Protein AF-A0A2S5N5L9-F1 (afdb_monomer_lite)

Structure (mmCIF, N/CA/C/O backbone):
data_AF-A0A2S5N5L9-F1
#
_entry.id   AF-A0A2S5N5L9-F1
#
loop_
_atom_site.group_PDB
_atom_site.id
_atom_site.type_symbol
_atom_site.label_atom_id
_atom_site.label_alt_id
_atom_site.lab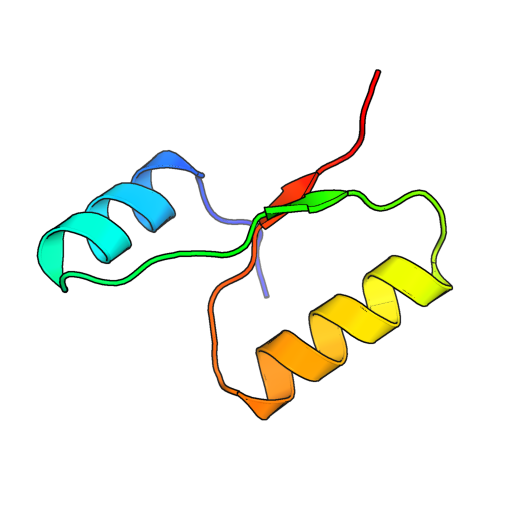el_comp_id
_atom_site.label_asym_id
_atom_site.label_entity_id
_atom_site.label_seq_id
_atom_site.pdbx_PDB_ins_code
_atom_site.Cartn_x
_atom_site.Cartn_y
_atom_site.Cartn_z
_atom_site.occupancy
_atom_site.B_iso_or_equiv
_atom_site.auth_seq_id
_atom_site.auth_comp_id
_atom_site.auth_asym_id
_atom_site.auth_atom_id
_atom_site.pdbx_PDB_model_num
ATOM 1 N N . MET A 1 1 ? -4.955 12.423 -8.508 1.00 62.88 1 MET A N 1
ATOM 2 C CA . MET A 1 1 ? -4.797 12.195 -7.054 1.00 62.88 1 MET A CA 1
ATOM 3 C C . MET A 1 1 ? -3.478 12.786 -6.597 1.00 62.88 1 MET A C 1
ATOM 5 O O . MET A 1 1 ? -2.530 12.760 -7.371 1.00 62.88 1 MET A O 1
ATOM 9 N N . ALA A 1 2 ? -3.430 13.338 -5.387 1.00 83.00 2 ALA A N 1
ATOM 10 C CA . ALA A 1 2 ? -2.188 13.805 -4.778 1.00 83.00 2 ALA A CA 1
ATOM 11 C C . ALA A 1 2 ? -1.561 12.685 -3.938 1.00 83.00 2 ALA A C 1
ATOM 13 O O . ALA A 1 2 ? -2.279 11.835 -3.410 1.00 83.00 2 ALA A O 1
ATOM 14 N N . LEU A 1 3 ? -0.234 12.698 -3.805 1.00 91.81 3 LEU A N 1
ATOM 15 C CA . LEU A 1 3 ? 0.444 11.879 -2.804 1.00 91.81 3 LEU A CA 1
ATOM 16 C C . LEU A 1 3 ? 0.029 12.353 -1.407 1.00 91.81 3 LEU A C 1
ATOM 18 O O . LEU A 1 3 ? -0.081 13.554 -1.161 1.00 91.81 3 LEU A O 1
ATOM 22 N N . VAL A 1 4 ? -0.189 11.403 -0.505 1.00 93.94 4 VAL A N 1
ATOM 23 C CA . VAL A 1 4 ? -0.541 11.657 0.896 1.00 93.94 4 VAL A CA 1
ATOM 24 C C . VAL A 1 4 ? 0.577 11.179 1.812 1.00 93.94 4 VAL A C 1
ATOM 26 O O . VAL A 1 4 ? 1.405 10.351 1.427 1.00 93.94 4 VAL A O 1
ATOM 29 N N . SER A 1 5 ? 0.621 11.710 3.033 1.00 96.62 5 SER A N 1
ATOM 30 C CA . SER A 1 5 ? 1.620 11.269 4.007 1.00 96.62 5 SER A CA 1
ATOM 31 C C . SER A 1 5 ? 1.329 9.845 4.488 1.00 96.62 5 SER A C 1
ATOM 33 O O . SER A 1 5 ? 0.175 9.485 4.725 1.00 96.62 5 SER A O 1
ATOM 35 N N . LEU A 1 6 ? 2.384 9.051 4.697 1.00 97.12 6 LEU A N 1
ATOM 36 C CA . LEU A 1 6 ? 2.252 7.698 5.242 1.00 97.12 6 LEU A CA 1
ATOM 37 C C . LEU A 1 6 ? 1.568 7.708 6.616 1.00 97.12 6 LEU A C 1
ATOM 39 O O . LEU A 1 6 ? 0.727 6.862 6.889 1.00 97.12 6 LEU A O 1
ATOM 43 N N . ARG A 1 7 ? 1.891 8.694 7.460 1.00 97.62 7 ARG A N 1
ATOM 44 C CA . ARG A 1 7 ? 1.298 8.824 8.793 1.00 97.62 7 ARG A CA 1
ATOM 45 C C . ARG A 1 7 ? -0.216 9.002 8.731 1.00 97.62 7 ARG A C 1
ATOM 47 O O . ARG A 1 7 ? -0.919 8.244 9.376 1.00 97.62 7 ARG A O 1
ATOM 54 N N . GLN A 1 8 ? -0.709 9.933 7.913 1.00 96.69 8 GLN A N 1
ATOM 55 C CA . GLN A 1 8 ? -2.152 10.132 7.740 1.00 96.69 8 GLN A CA 1
ATOM 56 C C . GLN A 1 8 ? -2.850 8.836 7.309 1.00 96.69 8 GLN A C 1
ATOM 58 O O . GLN A 1 8 ? -3.934 8.522 7.791 1.00 96.69 8 GLN A O 1
ATOM 63 N N . LEU A 1 9 ? -2.219 8.089 6.402 1.00 96.38 9 LEU A N 1
ATOM 64 C CA . LEU A 1 9 ? -2.756 6.840 5.885 1.00 96.38 9 LEU A CA 1
ATOM 65 C C . LEU A 1 9 ? -2.841 5.751 6.969 1.00 96.38 9 LEU A C 1
ATOM 67 O O . LEU A 1 9 ? -3.861 5.077 7.084 1.00 96.38 9 LEU A O 1
ATOM 71 N N . LEU A 1 10 ? -1.778 5.589 7.763 1.00 98.06 10 LEU A N 1
ATOM 72 C CA . LEU A 1 10 ? -1.701 4.587 8.829 1.00 98.06 10 LEU A CA 1
ATOM 73 C C . LEU A 1 10 ? -2.539 4.959 10.057 1.00 98.06 10 LEU A C 1
ATOM 75 O O . LEU A 1 10 ? -3.127 4.068 10.661 1.00 98.06 10 LEU A O 1
ATOM 79 N N . ASP A 1 11 ? -2.633 6.246 10.398 1.00 98.25 11 ASP A N 1
ATOM 80 C CA . ASP A 1 11 ? -3.495 6.731 11.481 1.00 98.25 11 ASP A CA 1
ATOM 81 C C . ASP A 1 11 ? -4.965 6.394 11.163 1.00 98.25 11 ASP A C 1
ATOM 83 O O . ASP A 1 11 ? -5.669 5.841 12.005 1.00 98.25 11 ASP A O 1
ATOM 87 N N . HIS A 1 12 ? -5.401 6.612 9.916 1.00 97.69 12 HIS A N 1
ATOM 88 C CA . HIS A 1 12 ? -6.733 6.206 9.459 1.00 97.69 12 HIS A CA 1
ATOM 89 C C . HIS A 1 12 ? -6.904 4.676 9.461 1.00 97.69 12 HIS A C 1
ATOM 91 O O . HIS A 1 12 ? -7.925 4.161 9.902 1.00 97.69 12 HIS A O 1
ATOM 97 N N . ALA A 1 13 ? -5.907 3.915 9.005 1.00 98.12 13 ALA A N 1
ATOM 98 C CA . ALA A 1 13 ? -5.962 2.451 9.041 1.00 98.12 13 ALA A CA 1
ATOM 99 C C . ALA A 1 13 ? -6.165 1.902 10.466 1.00 98.12 13 ALA A C 1
ATOM 101 O O . ALA A 1 13 ? -6.973 0.999 10.677 1.00 98.12 13 ALA A O 1
ATOM 102 N N . ALA A 1 14 ? -5.469 2.491 11.443 1.00 98.38 14 ALA A N 1
ATOM 103 C CA . ALA A 1 14 ? -5.576 2.129 12.851 1.00 98.38 14 ALA A CA 1
ATOM 104 C C . ALA A 1 14 ? -6.923 2.531 13.474 1.00 98.38 14 ALA A C 1
ATOM 106 O O . ALA A 1 14 ? -7.464 1.778 14.278 1.00 98.38 14 ALA A O 1
ATOM 107 N N . GLU A 1 15 ? -7.478 3.691 13.107 1.00 98.62 15 GLU A N 1
ATOM 108 C CA . GLU A 1 15 ? -8.784 4.152 13.602 1.00 98.62 15 GLU A CA 1
ATOM 109 C C . GLU A 1 15 ? -9.938 3.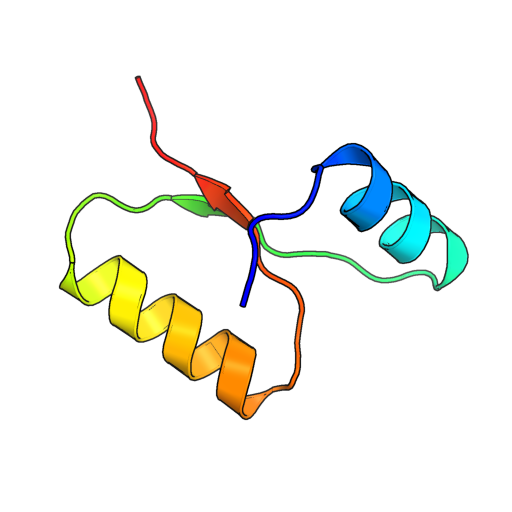246 13.140 1.00 98.62 15 GLU A C 1
ATOM 111 O O . GLU A 1 15 ? -10.870 2.996 13.903 1.00 98.62 15 GLU A O 1
ATOM 116 N N . TYR A 1 16 ? -9.859 2.724 11.913 1.00 98.06 16 TYR A N 1
ATOM 117 C CA . TYR A 1 16 ? -10.920 1.925 11.286 1.00 98.06 16 TYR A CA 1
ATOM 118 C C . TYR A 1 16 ? -10.602 0.418 11.209 1.00 98.06 16 TYR A C 1
ATOM 120 O O . TYR A 1 16 ? -11.279 -0.307 10.482 1.00 98.06 16 TYR A O 1
ATOM 128 N N . ASP A 1 17 ? -9.590 -0.043 11.949 1.00 98.19 17 ASP A N 1
ATOM 129 C CA . ASP A 1 17 ? -9.193 -1.453 12.105 1.00 98.19 17 ASP A CA 1
ATOM 130 C C . ASP A 1 17 ? -9.014 -2.218 10.776 1.00 98.19 17 ASP A C 1
ATOM 132 O O . ASP A 1 17 ? -9.544 -3.312 10.570 1.00 98.19 17 ASP A O 1
ATOM 136 N N . TYR A 1 18 ? -8.265 -1.632 9.835 1.00 97.94 18 TYR A N 1
ATOM 137 C CA . TYR A 1 18 ? -7.933 -2.290 8.570 1.00 97.94 18 TYR A CA 1
ATOM 138 C C . TYR A 1 18 ? -6.451 -2.166 8.208 1.00 97.94 18 TYR A C 1
ATOM 140 O O . TYR A 1 18 ? -5.718 -1.312 8.700 1.00 97.94 18 TYR A O 1
ATOM 148 N N . GLY A 1 19 ? -5.989 -3.059 7.331 1.00 97.44 19 GLY A N 1
ATOM 149 C CA . GLY A 1 19 ? -4.614 -3.074 6.836 1.00 97.44 19 GLY A CA 1
ATOM 150 C C . GLY A 1 19 ? -4.470 -2.391 5.479 1.00 97.44 19 GLY A C 1
ATOM 151 O O . GLY A 1 19 ? -5.385 -2.416 4.658 1.00 97.44 19 GLY A O 1
ATOM 152 N N . ILE A 1 20 ? -3.289 -1.832 5.212 1.00 97.94 20 ILE A N 1
AT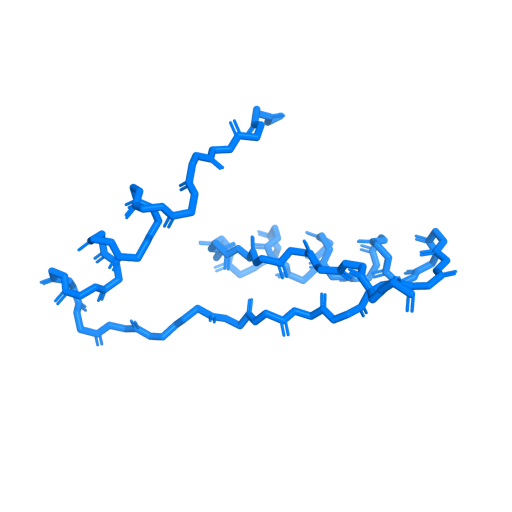OM 153 C CA . ILE A 1 20 ? -2.962 -1.229 3.916 1.00 97.94 20 ILE A CA 1
ATOM 154 C C . ILE A 1 20 ? -1.801 -1.990 3.283 1.00 97.94 20 ILE A C 1
ATOM 156 O O . ILE A 1 20 ? -0.737 -2.085 3.902 1.00 97.94 20 ILE A O 1
ATOM 160 N N . PRO A 1 21 ? -1.964 -2.524 2.060 1.00 97.38 21 PRO A N 1
ATOM 161 C CA . PRO A 1 21 ? -0.885 -3.225 1.395 1.00 97.38 21 PRO A CA 1
ATOM 162 C C . PRO A 1 21 ? 0.195 -2.245 0.929 1.00 97.38 21 PRO A C 1
ATOM 164 O O . PRO A 1 21 ? -0.087 -1.175 0.377 1.00 97.38 21 PRO A O 1
ATOM 167 N N . ALA A 1 22 ? 1.446 -2.653 1.127 1.00 98.00 22 ALA A N 1
ATOM 168 C CA . ALA A 1 22 ? 2.616 -1.951 0.638 1.00 98.00 22 ALA A CA 1
ATOM 169 C C . ALA A 1 22 ? 3.312 -2.796 -0.429 1.00 98.00 22 ALA A C 1
ATOM 171 O O . ALA A 1 22 ? 3.861 -3.860 -0.142 1.00 98.00 22 ALA A O 1
ATOM 172 N N . PHE A 1 23 ? 3.235 -2.342 -1.676 1.00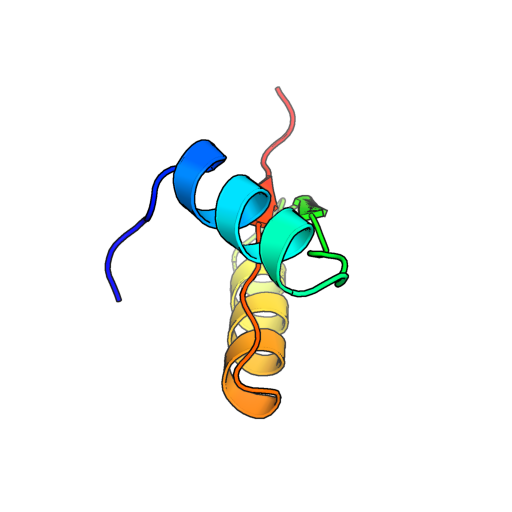 97.94 23 PHE A N 1
ATOM 173 C CA . PHE A 1 23 ? 3.747 -3.067 -2.830 1.00 97.94 23 PHE A CA 1
ATOM 174 C C . PHE A 1 23 ? 5.052 -2.448 -3.310 1.00 97.94 23 PHE A C 1
ATOM 176 O O . PHE A 1 23 ? 5.126 -1.242 -3.548 1.00 97.94 23 PHE A O 1
ATOM 183 N N . ASN A 1 24 ? 6.065 -3.287 -3.512 1.00 97.25 24 ASN A N 1
ATOM 184 C CA . ASN A 1 24 ? 7.287 -2.860 -4.176 1.00 97.25 24 ASN A CA 1
ATOM 185 C C . ASN A 1 24 ? 7.049 -2.723 -5.683 1.00 97.25 24 ASN A C 1
ATOM 187 O O . ASN A 1 24 ? 6.415 -3.588 -6.289 1.00 97.25 24 ASN A O 1
ATOM 191 N N . VAL A 1 25 ? 7.580 -1.659 -6.282 1.00 97.31 25 VAL A N 1
ATOM 192 C CA . VAL A 1 25 ? 7.505 -1.398 -7.722 1.00 97.31 25 VAL A CA 1
ATOM 193 C C . VAL A 1 25 ? 8.890 -1.229 -8.325 1.00 97.31 25 VAL A C 1
ATOM 195 O O . VAL A 1 25 ? 9.754 -0.565 -7.762 1.00 97.31 25 VAL A O 1
ATOM 198 N N . ASN A 1 26 ? 9.085 -1.834 -9.494 1.00 97.19 26 ASN A N 1
ATOM 199 C CA . ASN A 1 26 ? 10.364 -1.859 -10.208 1.00 97.19 26 ASN A CA 1
ATOM 200 C C . ASN A 1 26 ? 10.232 -1.432 -11.678 1.00 97.19 26 ASN A C 1
ATOM 202 O O . ASN A 1 26 ? 11.236 -1.272 -12.366 1.00 97.19 26 ASN A O 1
ATOM 206 N N . ASN A 1 27 ? 9.006 -1.274 -12.183 1.00 97.19 27 ASN A N 1
ATOM 207 C CA . ASN A 1 27 ? 8.721 -0.813 -13.540 1.00 97.19 27 ASN A CA 1
ATOM 208 C C . ASN A 1 27 ? 7.321 -0.177 -13.633 1.00 97.19 27 ASN A C 1
ATOM 210 O O . ASN A 1 27 ? 6.559 -0.157 -12.662 1.00 97.19 27 ASN A O 1
ATOM 214 N N . MET A 1 28 ? 6.989 0.352 -14.812 1.00 97.88 28 MET A N 1
ATOM 215 C CA . MET A 1 28 ? 5.728 1.058 -15.056 1.00 97.88 28 MET A CA 1
ATOM 216 C C . MET A 1 28 ? 4.523 0.122 -15.065 1.00 97.88 28 MET A C 1
ATOM 218 O O . MET A 1 28 ? 3.452 0.488 -14.586 1.00 97.88 28 MET A O 1
ATOM 222 N N . GLU A 1 29 ? 4.685 -1.095 -15.573 1.00 98.38 29 GLU A N 1
ATOM 223 C CA . GLU A 1 29 ? 3.623 -2.093 -15.640 1.00 98.38 29 GLU A CA 1
ATOM 224 C C . GLU A 1 29 ? 3.135 -2.475 -14.238 1.00 98.38 29 GLU A C 1
ATOM 226 O O . GLU A 1 29 ? 1.929 -2.579 -14.014 1.00 98.38 29 GLU A O 1
ATOM 231 N N . GLN A 1 30 ? 4.051 -2.609 -13.272 1.00 98.38 30 GLN A N 1
ATOM 232 C CA . GLN A 1 30 ? 3.711 -2.863 -11.870 1.00 98.38 30 GLN A CA 1
ATOM 233 C C . GLN A 1 30 ? 2.950 -1.688 -11.256 1.00 98.38 30 GLN A C 1
ATOM 235 O O . GLN A 1 30 ? 1.915 -1.899 -10.625 1.00 98.38 30 GLN A O 1
ATOM 240 N N . VAL A 1 31 ? 3.415 -0.454 -11.485 1.00 97.81 31 VAL A N 1
ATOM 241 C CA . VAL A 1 31 ? 2.705 0.748 -11.023 1.00 97.81 31 VAL A CA 1
ATOM 242 C C . VAL A 1 31 ? 1.279 0.764 -11.575 1.00 97.81 31 VAL A C 1
ATOM 244 O O . VAL A 1 31 ? 0.332 0.941 -10.812 1.00 97.81 31 VAL A O 1
ATOM 247 N N . HIS A 1 32 ? 1.101 0.524 -12.875 1.00 98.19 32 HIS A N 1
ATOM 248 C CA . HIS A 1 32 ? -0.224 0.502 -13.491 1.00 98.19 32 HIS A CA 1
ATOM 249 C C . HIS A 1 32 ? -1.121 -0.594 -12.920 1.00 98.19 32 HIS A C 1
ATOM 251 O O . HIS A 1 32 ? -2.267 -0.303 -12.583 1.00 98.19 32 HIS A O 1
ATOM 257 N N . ALA A 1 33 ? -0.612 -1.817 -12.766 1.00 98.44 33 ALA A N 1
ATOM 258 C CA . ALA A 1 33 ? -1.384 -2.928 -12.218 1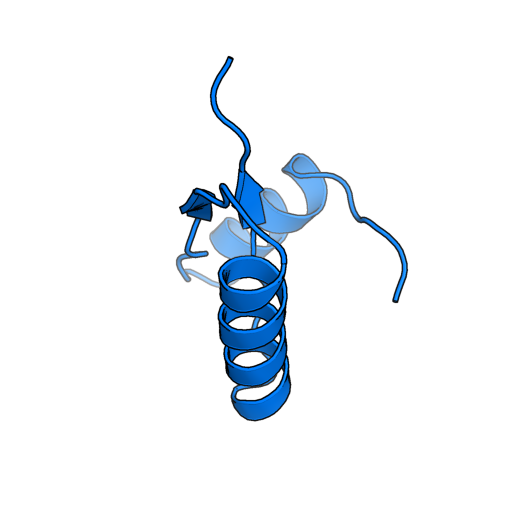.00 98.44 33 ALA A CA 1
ATOM 259 C C . ALA A 1 33 ? -1.879 -2.632 -10.793 1.00 98.44 33 ALA A C 1
ATOM 261 O O . ALA A 1 33 ? -3.055 -2.831 -10.487 1.00 98.44 33 ALA A O 1
ATOM 262 N N . ILE A 1 34 ? -1.004 -2.102 -9.935 1.00 98.19 34 ILE A N 1
ATOM 263 C CA . ILE A 1 34 ? -1.350 -1.788 -8.546 1.00 98.19 34 ILE A CA 1
ATOM 264 C C . ILE A 1 34 ? -2.347 -0.627 -8.477 1.00 98.19 34 ILE A C 1
ATOM 266 O O . ILE A 1 34 ? -3.327 -0.707 -7.739 1.00 98.19 34 ILE A O 1
ATOM 270 N N . MET A 1 35 ? -2.135 0.433 -9.262 1.00 97.12 35 MET A N 1
ATOM 271 C CA . MET A 1 35 ? -3.042 1.584 -9.274 1.00 97.12 35 MET A CA 1
ATOM 272 C C . MET A 1 35 ? -4.429 1.219 -9.816 1.00 97.12 35 MET A C 1
ATOM 274 O O . MET A 1 35 ? -5.422 1.683 -9.268 1.00 97.12 35 MET A O 1
ATOM 278 N N . GLN A 1 36 ? -4.515 0.366 -10.844 1.00 98.25 36 GLN A N 1
ATOM 279 C CA . GLN A 1 36 ? -5.797 -0.129 -11.362 1.00 98.25 36 GLN A CA 1
ATOM 280 C C . GLN A 1 36 ? -6.537 -0.984 -10.329 1.00 98.25 36 GLN A C 1
ATOM 282 O O . GLN A 1 36 ? -7.747 -0.844 -10.180 1.00 98.25 36 GLN A O 1
ATOM 287 N N . ALA A 1 37 ? -5.824 -1.845 -9.596 1.00 98.38 37 ALA A N 1
ATOM 288 C CA . ALA A 1 37 ? -6.427 -2.641 -8.532 1.00 98.38 37 ALA A CA 1
ATOM 289 C C . ALA A 1 37 ? -6.950 -1.756 -7.388 1.00 98.38 37 ALA A C 1
ATOM 291 O O . ALA A 1 37 ? -8.085 -1.932 -6.956 1.00 98.38 37 ALA A O 1
ATOM 292 N N . ALA A 1 38 ? -6.152 -0.778 -6.946 1.00 97.38 38 ALA A N 1
ATOM 293 C CA . ALA A 1 38 ? -6.534 0.168 -5.898 1.00 97.38 38 ALA A CA 1
ATOM 294 C C . ALA A 1 38 ? -7.750 1.025 -6.292 1.00 97.38 38 ALA A C 1
ATOM 296 O O . ALA A 1 38 ? -8.635 1.243 -5.467 1.00 97.38 38 ALA A O 1
ATOM 297 N N . ASP A 1 39 ? -7.818 1.468 -7.552 1.00 97.62 39 ASP A N 1
ATOM 298 C CA . ASP A 1 39 ? -8.965 2.203 -8.099 1.00 97.62 39 ASP A CA 1
ATOM 299 C C . ASP A 1 39 ? -10.224 1.323 -8.147 1.00 97.62 39 ASP A C 1
ATOM 301 O O . ASP A 1 39 ? -11.273 1.702 -7.627 1.00 97.62 39 ASP A O 1
ATOM 305 N N . ALA A 1 40 ? -10.105 0.094 -8.662 1.00 98.44 40 ALA A N 1
ATOM 306 C CA . ALA A 1 40 ? -11.220 -0.847 -8.769 1.00 98.44 40 ALA A CA 1
ATOM 307 C C . ALA A 1 40 ? -11.821 -1.245 -7.410 1.00 98.44 40 ALA A C 1
ATOM 309 O O . ALA A 1 40 ? -13.017 -1.529 -7.329 1.00 98.44 40 ALA A O 1
ATOM 310 N N . THR A 1 41 ? -11.016 -1.273 -6.343 1.00 97.75 41 THR A N 1
ATOM 311 C CA . THR A 1 41 ? -11.475 -1.596 -4.982 1.00 97.75 41 THR A CA 1
ATOM 312 C C . THR A 1 41 ? -11.682 -0.367 -4.101 1.00 97.75 41 THR A C 1
ATOM 314 O O . THR A 1 41 ? -11.952 -0.522 -2.909 1.00 97.75 41 THR A O 1
ATOM 317 N N . ASN A 1 42 ? -11.535 0.844 -4.651 1.00 96.50 42 ASN A N 1
ATOM 318 C CA . ASN A 1 42 ? -11.571 2.105 -3.908 1.00 96.50 42 ASN A CA 1
ATOM 319 C C . ASN A 1 42 ? -10.738 2.043 -2.610 1.00 96.50 42 ASN A C 1
ATOM 321 O O . ASN A 1 42 ? -11.206 2.383 -1.522 1.00 96.50 42 ASN A O 1
ATOM 325 N N . SER A 1 43 ? -9.525 1.499 -2.710 1.00 96.56 43 SER A N 1
ATOM 326 C CA . SER A 1 43 ? -8.668 1.198 -1.563 1.00 96.56 43 SER A CA 1
ATOM 327 C C . SER A 1 43 ? -7.410 2.068 -1.556 1.00 96.56 43 SER A C 1
ATOM 329 O O . SER A 1 43 ? -6.839 2.339 -2.614 1.00 96.56 43 SER A O 1
ATOM 331 N N . PRO A 1 44 ? -6.919 2.482 -0.374 1.00 96.88 44 PRO A N 1
ATOM 332 C CA . PRO A 1 44 ? -5.609 3.107 -0.268 1.00 96.88 44 PRO A CA 1
ATOM 333 C C . PRO A 1 44 ? -4.498 2.099 -0.584 1.00 96.88 44 PRO A C 1
ATOM 335 O O . PRO A 1 44 ? -4.617 0.909 -0.291 1.00 96.88 44 PRO A O 1
ATOM 338 N N . VAL A 1 45 ? -3.383 2.584 -1.131 1.00 97.12 45 VAL A N 1
ATOM 339 C CA . VAL A 1 45 ? -2.216 1.754 -1.445 1.00 97.12 45 VAL A CA 1
ATOM 340 C C . VAL A 1 45 ? -0.913 2.488 -1.156 1.00 97.12 45 VAL A C 1
ATOM 342 O O . VAL A 1 45 ? -0.82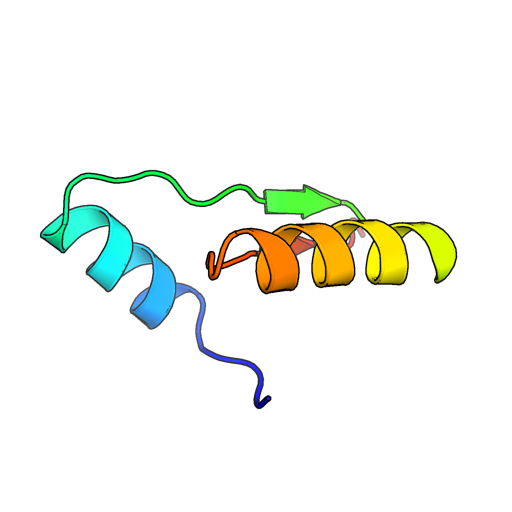7 3.704 -1.331 1.00 97.12 45 VAL A O 1
ATOM 345 N N . ILE A 1 46 ? 0.110 1.747 -0.728 1.00 97.81 46 ILE A N 1
ATOM 346 C CA . ILE A 1 46 ? 1.476 2.255 -0.581 1.00 97.81 46 ILE A CA 1
ATOM 347 C C . ILE A 1 46 ? 2.324 1.655 -1.708 1.00 97.81 46 ILE A C 1
ATOM 349 O O . ILE A 1 46 ? 2.487 0.438 -1.785 1.00 97.81 46 ILE A O 1
ATOM 353 N N . LEU A 1 47 ? 2.881 2.506 -2.570 1.00 96.88 47 LEU A N 1
ATOM 354 C CA . LEU A 1 47 ? 3.903 2.112 -3.543 1.00 96.88 47 LEU A CA 1
ATOM 355 C C . LEU A 1 47 ? 5.288 2.358 -2.942 1.00 96.88 47 LEU A C 1
ATOM 357 O O . LEU A 1 47 ? 5.581 3.468 -2.496 1.00 96.88 47 LEU A O 1
ATOM 361 N N . GLN A 1 48 ? 6.128 1.328 -2.921 1.00 96.94 48 GLN A N 1
ATOM 362 C CA . GLN A 1 48 ? 7.471 1.361 -2.348 1.00 96.94 48 GLN A CA 1
ATOM 363 C C . GLN A 1 48 ? 8.512 1.083 -3.429 1.00 96.94 48 GLN A C 1
ATOM 365 O O . GLN A 1 48 ? 8.314 0.231 -4.289 1.00 96.94 48 GLN A O 1
ATOM 370 N N . ALA A 1 49 ? 9.634 1.786 -3.366 1.00 94.31 49 ALA A N 1
ATOM 371 C CA . ALA A 1 49 ? 10.824 1.452 -4.131 1.00 94.31 49 ALA A CA 1
ATOM 372 C C . ALA A 1 49 ? 11.911 1.055 -3.131 1.00 94.31 49 ALA A C 1
ATOM 374 O O . ALA A 1 49 ? 12.131 1.763 -2.144 1.00 94.31 49 ALA A O 1
ATOM 375 N N . SER A 1 50 ? 12.562 -0.080 -3.363 1.00 89.00 50 SER A N 1
ATOM 376 C CA . SER A 1 50 ? 13.771 -0.444 -2.628 1.00 89.00 50 SER A CA 1
ATOM 377 C C . SER A 1 50 ? 14.948 0.422 -3.084 1.00 89.00 50 SER A C 1
ATOM 379 O O . SER A 1 50 ? 14.977 0.870 -4.231 1.00 89.00 50 SER A O 1
ATOM 381 N N . ALA A 1 51 ? 15.900 0.648 -2.177 1.00 66.50 51 ALA A N 1
ATOM 382 C CA . ALA A 1 51 ? 17.186 1.270 -2.490 1.00 66.50 51 ALA A CA 1
ATOM 383 C C . ALA A 1 51 ? 18.128 0.292 -3.205 1.00 66.50 51 ALA A C 1
ATOM 385 O O . ALA A 1 51 ? 18.052 -0.920 -2.890 1.00 66.50 51 ALA A O 1
#

Secondary structure (DSSP, 8-state):
-----HHHHHHHHHHTT----EEE--SHHHHHHHHHHHHHTT---EEE---

Sequence (51 aa):
MALVSLRQLLDHAAEYDYGIPAFNVNNMEQVHAIMQAADATNSPVILQASA

Radius of gyration: 11.5 Å; chains: 1; bounding box: 29×17×29 Å

pLDDT: mean 95.64, std 6.77, range [62.88, 98.62]

Foldseek 3Di:
DDDDDPCVVVVVCVVVVHDEDEDEDDDDVVVVVVVVVCVVVVHDYHYDYDD